Protein AF-A0A382SUE1-F1 (afdb_monomer_lite)

Foldseek 3Di:
DDPVCCVVPDDDDQDADDLDADDVVVVVVVVVVVQPPDDVVSLCQKDKDKAQDLVVLLVVLVVLLVVQLVLLLALVSLLVLLVQEDQDPVRCVVVVGHDDPVVPDDDDPPCNVGVVVCVVVSNRRSVCSVVSVVVPSNVVSNSSSVRSSSPNIDIDMDGRPPSD

Structure (mmCIF, N/CA/C/O backbone):
data_AF-A0A382SUE1-F1
#
_entry.id   AF-A0A382SUE1-F1
#
loop_
_atom_site.group_PDB
_atom_site.id
_atom_site.type_symbol
_atom_site.label_atom_id
_atom_site.label_alt_id
_atom_site.label_comp_id
_atom_site.label_asym_id
_atom_site.label_entity_id
_atom_site.label_seq_id
_atom_site.pdbx_PDB_ins_code
_atom_site.Cartn_x
_atom_site.Cartn_y
_atom_site.Cartn_z
_atom_site.occupancy
_atom_site.B_iso_or_equiv
_atom_site.auth_seq_id
_atom_site.auth_comp_id
_atom_site.auth_asym_id
_atom_site.auth_atom_id
_atom_site.pdbx_PDB_model_num
ATOM 1 N N . MET A 1 1 ? -23.465 8.672 -8.817 1.00 87.75 1 MET A N 1
ATOM 2 C CA . MET A 1 1 ? -22.711 7.610 -9.512 1.00 87.75 1 MET A CA 1
ATOM 3 C C . MET A 1 1 ? -23.381 6.289 -9.189 1.00 87.75 1 MET A C 1
ATOM 5 O O . MET A 1 1 ? -23.731 6.093 -8.033 1.00 87.75 1 MET A O 1
ATOM 9 N N . ASP A 1 2 ? -23.621 5.438 -10.179 1.00 97.06 2 ASP A N 1
ATOM 10 C CA . ASP A 1 2 ? -24.120 4.078 -9.959 1.00 97.06 2 ASP A CA 1
ATOM 11 C C . ASP A 1 2 ? -22.980 3.110 -9.587 1.00 97.06 2 ASP A C 1
ATOM 13 O O . ASP A 1 2 ? -21.797 3.444 -9.692 1.00 97.06 2 ASP A O 1
ATOM 17 N N . LEU A 1 3 ? -23.339 1.900 -9.148 1.00 95.44 3 LEU A N 1
ATOM 18 C CA . LEU A 1 3 ? -22.388 0.896 -8.667 1.00 95.44 3 LEU A CA 1
ATOM 19 C C . LEU A 1 3 ? -21.344 0.496 -9.722 1.00 95.44 3 LEU A C 1
ATOM 21 O O . LEU A 1 3 ? -20.162 0.398 -9.396 1.00 95.44 3 LEU A O 1
ATOM 25 N N . LEU A 1 4 ? -21.752 0.265 -10.972 1.00 98.06 4 LEU A N 1
ATOM 26 C CA . LEU A 1 4 ? -20.831 -0.201 -12.012 1.00 98.06 4 LEU A CA 1
ATOM 27 C C . LEU A 1 4 ? -19.844 0.900 -12.386 1.00 98.06 4 LEU A C 1
ATOM 29 O O . LEU A 1 4 ? -18.643 0.647 -12.496 1.00 98.06 4 LEU A O 1
ATOM 33 N N . THR A 1 5 ? -20.328 2.136 -12.482 1.00 98.00 5 THR A N 1
ATOM 34 C CA . THR A 1 5 ? -19.460 3.298 -12.676 1.00 98.00 5 THR A CA 1
ATOM 35 C C . THR A 1 5 ? -18.456 3.435 -11.528 1.00 98.00 5 THR A C 1
ATOM 37 O O . THR A 1 5 ? -17.267 3.615 -11.788 1.00 98.00 5 THR A O 1
ATOM 40 N N . ALA A 1 6 ? -18.882 3.258 -10.270 1.00 96.25 6 ALA A N 1
ATOM 41 C CA . ALA A 1 6 ? -17.988 3.302 -9.109 1.00 96.25 6 ALA A CA 1
ATOM 42 C C . ALA A 1 6 ? -16.875 2.247 -9.183 1.00 96.25 6 ALA A C 1
ATOM 44 O O . ALA A 1 6 ? -15.707 2.556 -8.940 1.00 96.25 6 ALA A O 1
ATOM 45 N N . ILE A 1 7 ? -17.224 1.015 -9.563 1.00 96.75 7 ILE A N 1
ATOM 46 C CA . ILE A 1 7 ? -16.271 -0.091 -9.715 1.00 96.75 7 ILE A CA 1
ATOM 47 C C . ILE A 1 7 ? -15.249 0.222 -10.816 1.00 96.75 7 ILE A C 1
ATOM 49 O O . ILE A 1 7 ? -14.046 0.081 -10.589 1.00 96.75 7 ILE A O 1
ATOM 53 N N . HIS A 1 8 ? -15.701 0.682 -11.986 1.00 95.50 8 HIS A N 1
ATOM 54 C CA . HIS A 1 8 ? -14.821 0.957 -13.127 1.00 95.50 8 HIS A CA 1
ATOM 55 C C . HIS A 1 8 ? -13.943 2.201 -12.945 1.00 95.50 8 HIS A C 1
ATOM 57 O O . HIS A 1 8 ? -12.815 2.246 -13.449 1.00 95.50 8 HIS A O 1
ATOM 63 N N . GLN A 1 9 ? -14.431 3.211 -12.225 1.00 96.31 9 GLN A N 1
ATOM 64 C CA . GLN A 1 9 ? -13.695 4.454 -11.987 1.00 96.31 9 GLN A CA 1
ATOM 65 C C . GLN A 1 9 ? -12.771 4.392 -10.770 1.00 96.31 9 GLN A C 1
ATOM 67 O O . GLN A 1 9 ? -11.881 5.233 -10.651 1.00 96.31 9 GLN A O 1
ATOM 72 N N . ARG A 1 10 ? -12.916 3.397 -9.883 1.00 95.19 10 ARG A N 1
ATOM 73 C CA . ARG A 1 10 ? -12.035 3.234 -8.721 1.00 95.19 10 ARG A CA 1
ATOM 74 C C . ARG A 1 10 ? -10.564 3.178 -9.155 1.00 95.19 10 ARG A C 1
ATOM 76 O O . ARG A 1 10 ? -10.186 2.445 -10.073 1.00 95.19 10 ARG A O 1
ATOM 83 N N . ARG A 1 11 ? -9.713 3.920 -8.447 1.00 91.62 11 ARG A N 1
ATOM 84 C CA . ARG A 1 11 ? -8.249 3.885 -8.563 1.00 91.62 11 ARG A CA 1
ATOM 85 C C . ARG A 1 11 ? -7.630 3.6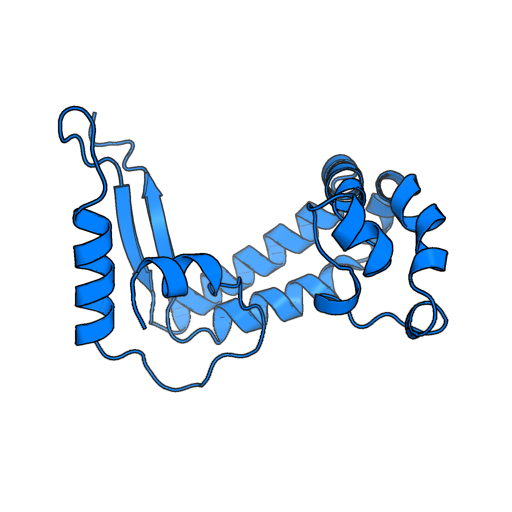99 -7.183 1.00 91.62 11 ARG A C 1
ATOM 87 O O . ARG A 1 11 ? -8.256 4.005 -6.170 1.00 91.62 11 ARG A O 1
ATOM 94 N N . SER A 1 12 ? -6.411 3.174 -7.138 1.00 90.25 12 SER A N 1
ATOM 95 C CA . SER A 1 12 ? -5.620 3.160 -5.905 1.00 90.25 12 SER A CA 1
ATOM 96 C C . SER A 1 12 ? -4.905 4.502 -5.786 1.00 90.25 12 SER A C 1
ATOM 98 O O . SER A 1 12 ? -3.899 4.724 -6.456 1.00 90.25 12 SER A O 1
ATOM 100 N N . HIS A 1 13 ? -5.458 5.406 -4.981 1.00 87.56 13 HIS A N 1
ATOM 101 C CA . HIS A 1 13 ? -4.874 6.722 -4.753 1.00 87.56 13 HIS A CA 1
ATOM 102 C C . HIS A 1 13 ? -3.697 6.617 -3.774 1.00 87.56 13 HIS A C 1
ATOM 104 O O . HIS A 1 13 ? -3.842 6.043 -2.696 1.00 87.56 13 HIS A O 1
ATOM 110 N N . ARG A 1 14 ? -2.536 7.142 -4.173 1.00 82.06 14 ARG A N 1
ATOM 111 C CA . ARG A 1 14 ? -1.286 7.155 -3.389 1.00 82.06 14 ARG A CA 1
ATOM 112 C C . ARG A 1 14 ? -0.706 8.569 -3.281 1.00 82.06 14 ARG A C 1
ATOM 114 O O . ARG A 1 14 ? 0.506 8.727 -3.221 1.00 82.06 14 ARG A O 1
ATOM 121 N N . GLY A 1 15 ? -1.567 9.580 -3.369 1.00 82.62 15 GLY A N 1
ATOM 122 C CA . GLY A 1 15 ? -1.211 10.975 -3.135 1.00 82.62 15 GLY A CA 1
ATOM 123 C C . GLY A 1 15 ? -1.509 11.391 -1.698 1.00 82.62 15 GLY A C 1
ATOM 124 O O . GLY A 1 15 ? -1.886 10.568 -0.859 1.00 82.62 15 GLY A O 1
ATOM 125 N N . ASP A 1 16 ? -1.347 12.682 -1.434 1.00 85.44 16 ASP A N 1
ATOM 126 C CA . ASP A 1 16 ? -1.681 13.264 -0.142 1.00 85.44 16 ASP A CA 1
ATOM 127 C C . ASP A 1 16 ? -3.196 13.284 0.086 1.00 85.44 16 ASP A C 1
ATOM 129 O O . ASP A 1 16 ? -3.987 13.603 -0.803 1.00 85.44 16 ASP A O 1
ATOM 133 N N . PHE A 1 17 ? -3.595 12.967 1.315 1.00 89.88 17 PHE A N 1
ATOM 134 C CA . PHE A 1 17 ? -4.975 13.101 1.761 1.00 89.88 17 PHE A CA 1
ATOM 135 C C . PHE A 1 17 ? -5.208 14.483 2.367 1.00 89.88 17 PHE A C 1
ATOM 137 O O . PHE A 1 17 ? -4.318 15.070 2.985 1.00 89.88 17 PHE A O 1
ATOM 144 N N . GLU A 1 18 ? -6.438 14.979 2.257 1.00 89.62 18 GLU A N 1
ATOM 145 C CA . GLU A 1 18 ? -6.861 16.135 3.042 1.00 89.62 18 GLU A CA 1
ATOM 146 C C . GLU A 1 18 ? -6.766 15.823 4.543 1.00 89.62 18 GLU A C 1
ATOM 148 O O . GLU A 1 18 ? -7.087 14.722 4.990 1.00 89.62 18 GLU A O 1
ATOM 153 N N . SER A 1 19 ? -6.410 16.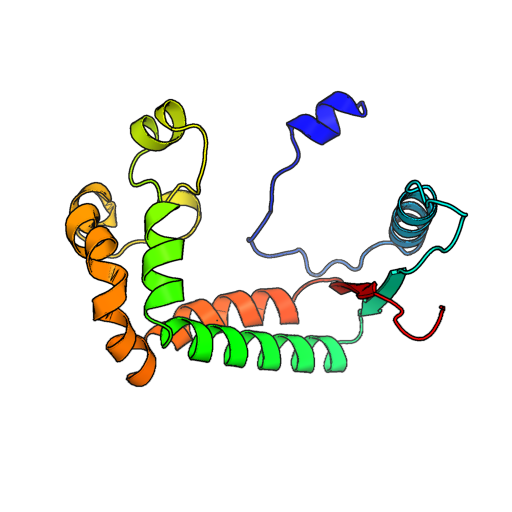826 5.349 1.00 84.38 19 SER A N 1
ATOM 154 C CA . SER A 1 19 ? -6.392 16.721 6.817 1.00 84.38 19 SER A CA 1
ATOM 155 C C . SER A 1 19 ? -7.791 16.653 7.446 1.00 84.38 19 SER A C 1
ATOM 157 O O . SER A 1 19 ? -7.930 16.607 8.670 1.00 84.38 19 SER A O 1
ATOM 159 N N . LYS A 1 20 ? -8.840 16.663 6.619 1.00 89.81 20 LYS A N 1
ATOM 160 C CA . LYS A 1 20 ? -10.231 16.609 7.049 1.00 89.81 20 LYS A CA 1
ATOM 161 C C . LYS A 1 20 ? -10.546 15.228 7.648 1.00 89.81 20 LYS A C 1
ATOM 163 O O . LYS A 1 20 ? -10.294 14.214 6.995 1.00 89.81 20 LYS A O 1
ATOM 168 N N . PRO A 1 21 ? -11.144 15.162 8.852 1.00 88.31 21 PRO A N 1
ATOM 169 C CA . PRO A 1 21 ? -11.566 13.890 9.422 1.00 88.31 21 PRO A CA 1
ATOM 170 C C . PRO A 1 21 ? -12.675 13.255 8.573 1.00 88.31 21 PRO A C 1
ATOM 172 O O . PRO A 1 21 ? -13.508 13.951 7.983 1.00 88.31 21 PRO A O 1
ATOM 175 N N . ILE A 1 22 ? -1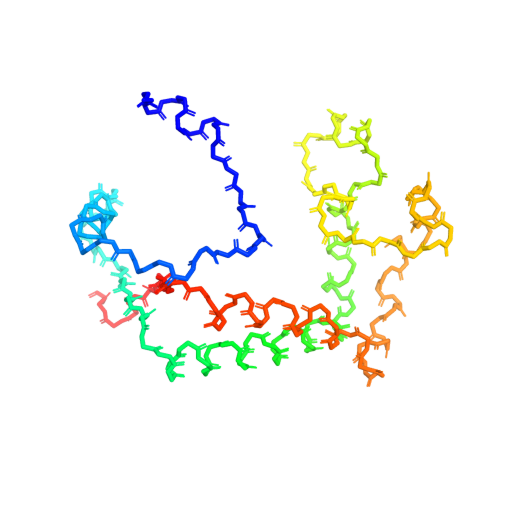2.708 11.922 8.537 1.00 92.50 22 ILE A N 1
ATOM 176 C CA . ILE A 1 22 ? -13.809 11.193 7.902 1.00 92.50 22 ILE A CA 1
ATOM 177 C C . ILE A 1 22 ? -15.047 11.281 8.804 1.00 92.50 22 ILE A C 1
ATOM 179 O O . ILE A 1 22 ? -14.953 11.102 10.015 1.00 92.50 22 ILE A O 1
ATOM 183 N N . CYS A 1 23 ? -16.204 11.565 8.203 1.00 95.25 23 CYS A N 1
ATOM 184 C CA . CYS A 1 23 ? -17.498 11.575 8.890 1.00 95.25 23 CYS A CA 1
ATOM 185 C C . CYS A 1 23 ? -17.790 10.195 9.498 1.00 95.25 23 CYS A C 1
ATOM 187 O O . CYS A 1 23 ? -17.627 9.187 8.802 1.00 95.25 23 CYS A O 1
ATOM 189 N N . GLN A 1 24 ? -18.254 10.139 10.749 1.00 94.69 24 GLN A N 1
ATOM 190 C CA . GLN A 1 24 ? -18.519 8.863 11.423 1.00 94.69 24 GLN A CA 1
ATOM 191 C C . GLN A 1 24 ? -19.575 8.044 10.672 1.00 94.69 24 GLN A C 1
ATOM 193 O O . GLN A 1 24 ? -19.387 6.855 10.445 1.00 94.69 24 GLN A O 1
ATOM 198 N N . GLU A 1 25 ? -20.618 8.696 10.165 1.00 97.31 25 GLU A N 1
ATOM 199 C CA . GLU A 1 25 ? -21.689 8.063 9.398 1.00 97.31 25 GLU A CA 1
ATOM 200 C C . GLU A 1 25 ? -21.165 7.408 8.112 1.00 97.31 25 GLU A C 1
ATOM 202 O O . GLU A 1 25 ? -21.647 6.350 7.712 1.00 97.31 25 GLU A O 1
ATOM 207 N N . HIS A 1 26 ? -20.149 7.998 7.468 1.00 95.75 26 HIS A N 1
ATOM 208 C CA . HIS A 1 26 ? -19.513 7.390 6.297 1.00 95.75 26 HIS A CA 1
ATOM 209 C C . HIS A 1 26 ? -18.695 6.154 6.684 1.00 95.75 26 HIS A C 1
ATOM 211 O O . HIS A 1 26 ? -18.717 5.161 5.959 1.00 95.75 26 HIS A O 1
ATOM 217 N N . LEU A 1 27 ? -17.983 6.189 7.817 1.00 95.31 27 LEU A N 1
ATOM 218 C CA . LEU A 1 27 ? -17.259 5.019 8.323 1.00 95.31 27 LEU A CA 1
ATOM 219 C C . LEU A 1 27 ? -18.222 3.884 8.671 1.00 95.31 27 LEU A C 1
ATOM 221 O O . LEU A 1 27 ? -17.986 2.748 8.264 1.00 95.31 27 LEU A O 1
ATOM 225 N N . ASP A 1 28 ? -19.32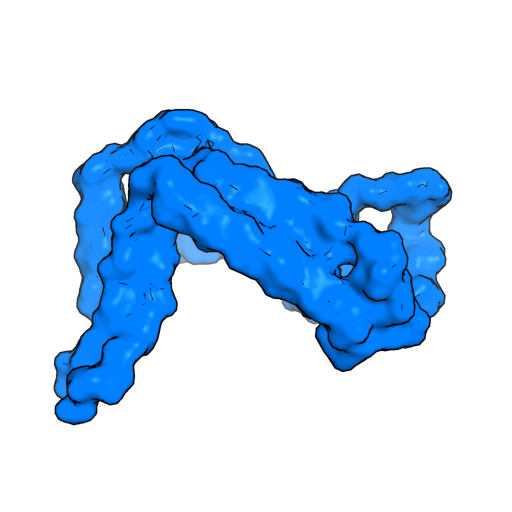8 4.190 9.345 1.00 95.94 28 ASP A N 1
ATOM 226 C CA . ASP A 1 28 ? -20.342 3.203 9.719 1.00 95.94 28 ASP A CA 1
ATOM 227 C C . ASP A 1 28 ? -20.973 2.556 8.478 1.00 95.94 28 ASP A C 1
ATOM 229 O O . ASP A 1 28 ? -21.120 1.335 8.419 1.00 95.94 28 ASP A O 1
ATOM 233 N N . GLN A 1 29 ? -21.264 3.349 7.440 1.00 96.56 29 GLN A N 1
ATOM 234 C CA . GLN A 1 29 ? -21.744 2.840 6.151 1.00 96.56 29 GLN A CA 1
ATOM 235 C C . GLN A 1 29 ? -20.732 1.909 5.470 1.00 96.56 29 GLN A C 1
ATOM 237 O O . GLN A 1 29 ? -21.121 0.869 4.936 1.00 96.56 29 GLN A O 1
ATOM 242 N N . LEU A 1 30 ? -19.438 2.251 5.492 1.00 95.12 30 LEU A N 1
ATOM 243 C CA . LEU A 1 30 ? -18.378 1.411 4.924 1.00 95.12 30 LEU A CA 1
ATOM 244 C C . LEU A 1 30 ? -18.229 0.089 5.685 1.00 95.12 30 LEU A C 1
ATOM 246 O O . LEU A 1 30 ? -18.109 -0.970 5.066 1.00 95.12 30 LEU A O 1
ATOM 250 N N . ILE A 1 31 ? -18.253 0.144 7.018 1.00 95.00 31 ILE A N 1
ATOM 251 C CA . ILE A 1 31 ? -18.171 -1.041 7.878 1.00 95.00 31 ILE A CA 1
ATOM 252 C C . ILE A 1 31 ? -19.385 -1.935 7.645 1.00 95.00 31 ILE A C 1
ATOM 254 O O . ILE A 1 31 ? -19.231 -3.150 7.517 1.00 95.00 31 ILE A O 1
ATOM 258 N N . GLU A 1 32 ? -20.580 -1.355 7.538 1.00 95.94 32 GLU A N 1
ATOM 259 C CA . GLU A 1 32 ? -21.778 -2.143 7.284 1.00 95.94 32 GLU A CA 1
ATOM 260 C C . GLU A 1 32 ? -21.746 -2.797 5.904 1.00 95.94 32 GLU A C 1
ATOM 262 O O . GLU A 1 32 ? -21.991 -3.996 5.791 1.00 95.94 32 GLU A O 1
ATOM 267 N N . ALA A 1 33 ? -21.337 -2.071 4.861 1.00 95.00 33 ALA A N 1
ATOM 268 C CA . ALA A 1 33 ? -21.141 -2.663 3.540 1.00 95.00 33 ALA A CA 1
ATOM 269 C C . ALA A 1 33 ? -20.144 -3.839 3.576 1.00 95.00 33 ALA A C 1
ATOM 271 O O . ALA A 1 33 ? -20.385 -4.870 2.946 1.00 95.00 33 ALA A O 1
ATOM 272 N N . ALA A 1 34 ? -19.060 -3.726 4.353 1.00 93.69 34 ALA A N 1
ATOM 273 C CA . ALA A 1 34 ? -18.096 -4.810 4.533 1.00 93.69 34 ALA A CA 1
ATOM 274 C C . ALA A 1 34 ? -18.690 -6.027 5.269 1.00 93.69 34 ALA A C 1
ATOM 276 O O . ALA A 1 34 ? -18.352 -7.163 4.934 1.00 93.69 34 ALA A O 1
ATOM 277 N N . ARG A 1 35 ? -19.602 -5.827 6.234 1.00 92.19 35 ARG A N 1
ATOM 278 C CA . ARG A 1 35 ? -20.297 -6.923 6.940 1.00 92.19 35 ARG A CA 1
ATOM 279 C C . ARG A 1 35 ? -21.203 -7.751 6.031 1.00 92.19 35 ARG A C 1
ATOM 281 O O . ARG A 1 35 ? -21.389 -8.934 6.302 1.00 92.19 35 ARG A O 1
ATOM 288 N N . TRP A 1 36 ? -21.726 -7.161 4.958 1.00 94.25 36 TRP A N 1
ATOM 289 C CA . TRP A 1 36 ? -22.542 -7.860 3.959 1.00 94.25 36 TRP A CA 1
ATOM 290 C C . TRP A 1 36 ? -21.732 -8.727 2.982 1.00 94.25 36 TRP A C 1
ATOM 292 O O . TRP A 1 36 ? -22.322 -9.402 2.136 1.00 94.25 36 TRP A O 1
ATOM 302 N N . ALA A 1 37 ? -20.397 -8.752 3.085 1.00 93.75 37 ALA A N 1
ATOM 303 C CA . ALA A 1 37 ? -19.574 -9.655 2.290 1.00 93.75 37 ALA A CA 1
ATOM 304 C C . ALA A 1 37 ? -19.946 -11.132 2.560 1.00 93.75 37 ALA A C 1
ATOM 306 O O . ALA A 1 37 ? -20.159 -11.522 3.713 1.00 93.75 37 ALA A O 1
ATOM 307 N N . PRO A 1 38 ? -20.017 -11.985 1.520 1.00 94.38 38 PRO A N 1
ATOM 308 C CA . PRO A 1 38 ? -20.425 -13.376 1.678 1.00 94.38 38 PRO A CA 1
ATOM 309 C C . PRO A 1 38 ? -19.467 -14.142 2.598 1.00 94.38 38 PRO A C 1
ATOM 311 O O . PRO A 1 38 ? -18.247 -14.061 2.463 1.00 94.38 38 PRO A O 1
ATOM 314 N N . SER A 1 39 ? -20.034 -14.935 3.509 1.00 92.31 39 SER A N 1
ATOM 315 C CA . SER A 1 39 ? -19.281 -15.744 4.468 1.00 92.31 39 SER A CA 1
ATOM 316 C C . SER A 1 39 ? -19.764 -17.198 4.445 1.00 92.31 39 SER A C 1
ATOM 318 O O . SER A 1 39 ? -20.863 -17.483 4.934 1.00 92.31 39 SER A O 1
ATOM 320 N N . PRO A 1 40 ? -18.983 -18.140 3.883 1.00 91.06 40 PRO A N 1
ATOM 321 C CA . PRO A 1 40 ? -19.320 -19.559 3.927 1.00 91.06 40 PRO A CA 1
ATOM 322 C C . PRO A 1 40 ? -19.525 -20.032 5.369 1.00 91.06 40 PRO A C 1
ATOM 324 O O . PRO A 1 40 ? -18.726 -19.714 6.249 1.00 91.06 40 PRO A O 1
ATOM 327 N N . PHE A 1 41 ?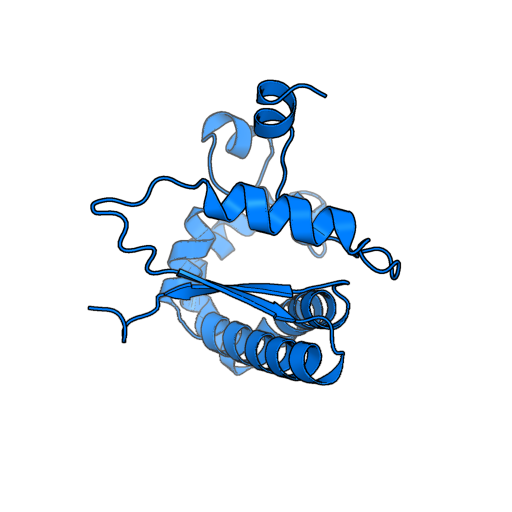 -20.618 -20.761 5.612 1.00 92.31 41 PHE A N 1
ATOM 328 C CA . PHE A 1 41 ? -21.025 -21.228 6.949 1.00 92.31 41 PHE A CA 1
ATOM 329 C C . PHE A 1 41 ? -21.167 -20.110 8.002 1.00 92.31 41 PHE A C 1
ATOM 331 O O . PHE A 1 41 ? -21.216 -20.386 9.196 1.00 92.31 41 PHE A O 1
ATOM 338 N N . ASN A 1 42 ? -21.255 -18.850 7.560 1.00 91.44 42 ASN A N 1
ATOM 339 C CA . ASN A 1 42 ? -21.363 -17.656 8.392 1.00 91.44 42 ASN A CA 1
ATOM 340 C C . ASN A 1 42 ? -20.240 -17.484 9.438 1.00 91.44 42 ASN A C 1
ATOM 342 O O . ASN A 1 42 ? -20.454 -16.867 10.482 1.00 91.44 42 ASN A O 1
ATOM 346 N N . VAL A 1 43 ? -19.041 -18.016 9.168 1.00 90.19 43 VAL A N 1
ATOM 347 C CA . VAL A 1 43 ? -17.920 -18.011 10.129 1.00 90.19 43 VAL A CA 1
ATOM 348 C C . VAL A 1 43 ? -17.357 -16.615 10.407 1.00 90.19 43 VAL A C 1
ATOM 350 O O . VAL A 1 43 ? -16.768 -16.401 11.462 1.00 90.19 43 VAL A O 1
ATOM 353 N N . GLN A 1 44 ? -17.566 -15.663 9.487 1.00 90.75 44 GLN A N 1
ATOM 354 C CA . GLN A 1 44 ? -17.170 -14.251 9.601 1.00 90.75 44 GLN A CA 1
ATOM 355 C C . GLN A 1 44 ? -15.760 -14.080 10.209 1.00 90.75 44 GLN A C 1
ATOM 357 O O . GLN A 1 44 ? -15.603 -13.465 11.267 1.00 90.75 44 GLN A O 1
ATOM 362 N N . PRO A 1 45 ? -14.719 -14.651 9.572 1.00 90.12 45 PRO A N 1
ATOM 363 C CA . PRO A 1 45 ? -13.405 -14.831 10.181 1.00 90.12 45 PRO A CA 1
ATOM 364 C C . PRO A 1 45 ? -12.543 -13.564 10.109 1.00 90.12 45 PRO A C 1
ATOM 366 O O . PRO A 1 45 ? -11.325 -13.653 10.211 1.00 90.12 45 PRO A O 1
ATOM 369 N N . TRP A 1 46 ? -13.135 -12.392 9.885 1.00 91.44 46 TRP A N 1
ATOM 370 C CA . TRP A 1 46 ? -12.424 -11.125 9.747 1.00 91.44 46 TRP A CA 1
ATOM 371 C C . TRP A 1 46 ? -12.739 -10.181 10.908 1.00 91.44 46 TRP A C 1
ATOM 373 O O . TRP A 1 46 ? -13.863 -10.123 11.407 1.00 91.44 46 TRP A O 1
ATOM 383 N N . LYS A 1 47 ? -11.744 -9.391 11.310 1.00 92.50 47 LYS A N 1
ATOM 384 C CA . LYS A 1 47 ? -11.902 -8.220 12.176 1.00 92.50 47 LYS A CA 1
ATOM 385 C C . LYS A 1 47 ? -11.492 -6.976 11.399 1.00 92.50 47 LYS A C 1
ATOM 387 O O . LYS A 1 47 ? -10.482 -6.980 10.696 1.00 92.50 47 LYS A O 1
ATOM 392 N N . LEU A 1 48 ? -12.285 -5.923 11.555 1.00 93.44 48 LEU A N 1
ATOM 393 C CA . LEU A 1 48 ? -12.009 -4.586 11.043 1.00 93.44 48 LEU A CA 1
ATOM 394 C C . LEU A 1 48 ? -11.532 -3.735 12.221 1.00 93.44 48 LEU A C 1
ATOM 396 O O . LEU A 1 48 ? -12.273 -3.560 13.186 1.00 93.44 48 LEU A O 1
ATOM 400 N N . LEU A 1 49 ? -10.297 -3.243 12.162 1.00 94.50 49 LEU A N 1
ATOM 401 C CA . LEU A 1 49 ? -9.738 -2.342 13.170 1.00 94.50 49 LEU A CA 1
ATOM 402 C C . LEU A 1 49 ? -9.637 -0.943 12.569 1.00 94.50 49 LEU A C 1
ATOM 404 O O . LEU A 1 49 ? -8.928 -0.742 11.583 1.00 94.50 49 LEU A O 1
ATOM 408 N N . ILE A 1 50 ? -10.350 0.009 13.166 1.00 95.50 50 ILE A N 1
ATOM 409 C CA . ILE A 1 50 ? -10.324 1.415 12.765 1.00 95.50 50 ILE A CA 1
ATOM 410 C C . ILE A 1 50 ? -9.283 2.132 13.619 1.00 95.50 50 ILE A C 1
ATOM 412 O O . ILE A 1 50 ? -9.413 2.185 14.840 1.00 95.50 50 ILE A O 1
ATOM 416 N N . VAL A 1 51 ? -8.252 2.674 12.977 1.00 95.94 51 VAL A N 1
ATOM 417 C CA . VAL A 1 51 ? -7.144 3.369 13.635 1.00 95.94 51 VAL A CA 1
ATOM 418 C C . VAL A 1 51 ? -7.135 4.819 13.165 1.00 95.94 51 VAL A C 1
ATOM 420 O O . VAL A 1 51 ? -6.766 5.119 12.028 1.00 95.94 51 VAL A O 1
ATOM 423 N N . ALA A 1 52 ? -7.572 5.718 14.043 1.00 93.56 52 ALA A N 1
ATOM 424 C CA . ALA A 1 52 ? -7.640 7.154 13.775 1.00 93.56 52 ALA A CA 1
ATOM 425 C C . ALA A 1 52 ? -6.690 7.967 14.666 1.00 93.56 52 ALA A C 1
ATOM 427 O O . ALA A 1 52 ? -6.336 9.095 14.316 1.00 93.56 52 ALA A O 1
ATOM 428 N N . ASP A 1 53 ? -6.251 7.413 15.800 1.00 94.75 53 ASP A N 1
ATOM 429 C CA . ASP A 1 53 ? -5.383 8.126 16.726 1.00 94.75 53 ASP A CA 1
ATOM 430 C C . ASP A 1 53 ? -3.965 8.311 16.142 1.00 94.75 53 ASP A C 1
ATOM 432 O O . ASP A 1 53 ? -3.429 7.419 15.472 1.00 94.75 53 ASP A O 1
ATOM 436 N N . PRO A 1 54 ? -3.331 9.477 16.363 1.00 95.44 54 PRO A N 1
ATOM 437 C CA . PRO A 1 54 ? -2.012 9.762 15.803 1.00 95.44 54 PRO A CA 1
ATOM 438 C C . PRO A 1 54 ? -0.902 8.816 16.276 1.00 95.44 54 PRO A C 1
ATOM 440 O O . PRO A 1 54 ? 0.015 8.536 15.504 1.00 95.44 54 PRO A O 1
ATOM 443 N N . GLU A 1 55 ? -0.970 8.328 17.517 1.00 97.69 55 GLU A N 1
ATOM 444 C CA . GLU A 1 55 ? 0.072 7.486 18.111 1.00 97.69 55 GLU A CA 1
ATOM 445 C C . GLU A 1 55 ? 0.140 6.126 17.411 1.00 97.69 55 GLU A C 1
ATOM 447 O O . GLU A 1 55 ? 1.184 5.759 16.866 1.00 97.69 55 GLU A O 1
ATOM 452 N N . SER A 1 56 ? -0.991 5.427 17.309 1.00 97.75 56 SER A N 1
ATOM 453 C CA . SER A 1 56 ? -1.080 4.133 16.631 1.00 97.75 56 SER A CA 1
ATOM 454 C C . SER A 1 56 ? -0.740 4.248 15.146 1.00 97.75 56 SER A C 1
ATOM 456 O O . SER A 1 56 ? -0.002 3.415 14.613 1.00 97.75 56 SER A O 1
ATOM 458 N N . LYS A 1 57 ? -1.200 5.311 14.468 1.00 96.88 57 LYS A N 1
ATOM 459 C CA . LYS A 1 57 ? -0.797 5.577 13.077 1.00 96.88 57 LYS A CA 1
ATOM 460 C C . LYS A 1 57 ? 0.709 5.791 12.946 1.00 96.88 57 LYS A C 1
ATOM 462 O O . LYS A 1 57 ? 1.295 5.309 11.979 1.00 96.88 57 LYS A O 1
ATOM 467 N N . SER A 1 58 ? 1.348 6.476 13.898 1.00 98.00 58 SER A N 1
ATOM 468 C CA . SER A 1 58 ? 2.801 6.666 13.877 1.00 98.00 58 SER A CA 1
ATOM 469 C C . SER A 1 58 ? 3.544 5.343 14.043 1.00 98.00 58 SER A C 1
ATOM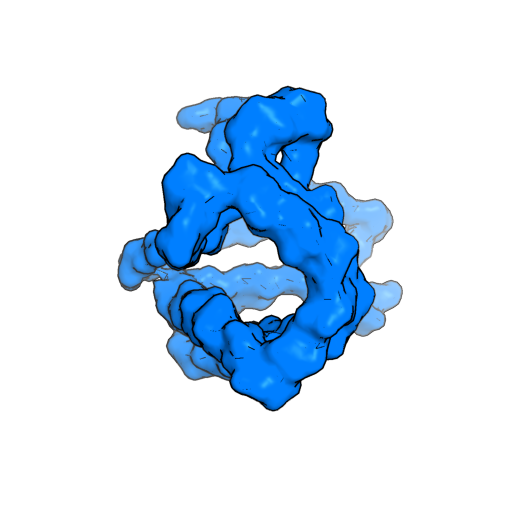 471 O O . SER A 1 58 ? 4.483 5.087 13.295 1.00 98.00 58 SER A O 1
ATOM 473 N N . VAL A 1 59 ? 3.089 4.465 14.942 1.00 98.25 59 VAL A N 1
ATOM 474 C CA . VAL A 1 59 ? 3.675 3.124 15.104 1.00 98.25 59 VAL A CA 1
ATOM 475 C C . VAL A 1 59 ? 3.576 2.322 13.803 1.00 98.25 59 VAL A C 1
ATOM 477 O O . VAL A 1 59 ? 4.568 1.754 13.345 1.00 98.25 59 VAL A O 1
ATOM 480 N N . ILE A 1 60 ? 2.405 2.309 13.155 1.00 98.00 60 ILE A N 1
ATOM 481 C CA . ILE A 1 60 ? 2.215 1.610 11.873 1.00 98.00 60 ILE A CA 1
ATOM 482 C C . ILE A 1 60 ? 3.081 2.239 10.774 1.00 98.00 60 ILE A C 1
ATOM 484 O O . ILE A 1 60 ? 3.664 1.520 9.959 1.00 98.00 60 ILE A O 1
ATOM 488 N N . ALA A 1 61 ? 3.214 3.566 10.752 1.00 97.50 61 ALA A N 1
ATOM 489 C CA . ALA A 1 61 ? 4.067 4.275 9.805 1.00 97.50 61 ALA A CA 1
ATOM 490 C C . ALA A 1 61 ? 5.552 3.909 9.966 1.00 97.50 61 ALA A C 1
ATOM 492 O O . ALA A 1 61 ? 6.248 3.728 8.963 1.00 97.50 61 ALA A O 1
ATOM 493 N N . ASP A 1 62 ? 6.041 3.768 11.197 1.00 97.88 62 ASP A N 1
ATOM 494 C CA . ASP A 1 62 ? 7.432 3.402 11.487 1.00 97.88 62 ASP A CA 1
ATOM 495 C C . ASP A 1 62 ? 7.712 1.925 11.154 1.00 97.88 62 ASP A C 1
ATOM 497 O O . ASP A 1 62 ? 8.760 1.585 10.586 1.00 97.88 62 ASP A O 1
ATOM 501 N N . LEU A 1 63 ? 6.740 1.043 11.420 1.00 97.69 63 LEU A N 1
ATOM 502 C CA . LEU A 1 63 ? 6.774 -0.353 10.973 1.00 97.69 63 LEU A CA 1
ATOM 503 C C . LEU A 1 63 ? 6.782 -0.450 9.445 1.00 97.69 63 LEU A C 1
ATOM 505 O O . LEU A 1 63 ? 7.578 -1.200 8.884 1.00 97.69 63 LEU A O 1
ATOM 509 N N . THR A 1 64 ? 5.954 0.349 8.768 1.00 96.12 64 THR A N 1
ATOM 510 C CA . THR A 1 64 ? 5.905 0.424 7.300 1.00 96.12 64 THR A CA 1
ATOM 511 C C . THR A 1 64 ? 7.253 0.866 6.738 1.00 96.12 64 THR A C 1
ATOM 513 O O . THR A 1 64 ? 7.772 0.247 5.810 1.00 96.12 64 THR A O 1
ATOM 516 N N . GLN A 1 65 ? 7.869 1.889 7.339 1.00 95.50 65 GLN A N 1
ATOM 517 C CA . GLN A 1 65 ? 9.190 2.357 6.930 1.00 95.50 65 GLN A CA 1
ATOM 518 C C . GLN A 1 65 ? 10.246 1.253 7.057 1.00 95.50 65 GLN A C 1
ATOM 520 O O . GLN A 1 65 ? 11.011 1.011 6.123 1.00 95.50 65 GLN A O 1
ATOM 525 N N . SER A 1 66 ? 10.275 0.574 8.205 1.00 95.25 66 SER A N 1
ATOM 526 C CA . SER A 1 66 ? 11.201 -0.532 8.464 1.00 95.25 66 SER A CA 1
ATOM 527 C C . SER A 1 66 ? 10.994 -1.681 7.476 1.00 95.25 66 SER A C 1
ATOM 529 O O . SER A 1 66 ? 11.960 -2.158 6.883 1.00 95.25 66 SER A O 1
ATOM 531 N N . ALA A 1 67 ? 9.740 -2.075 7.236 1.00 94.75 67 ALA A N 1
ATOM 532 C CA . ALA A 1 67 ? 9.391 -3.153 6.318 1.00 94.75 67 ALA A CA 1
ATOM 533 C C . ALA A 1 67 ? 9.861 -2.863 4.887 1.00 94.75 67 ALA A C 1
ATOM 535 O O . ALA A 1 67 ? 10.481 -3.722 4.269 1.00 94.75 67 ALA A O 1
ATOM 536 N N . ILE A 1 68 ? 9.643 -1.643 4.383 1.00 92.38 68 ILE A N 1
ATOM 537 C CA . ILE A 1 68 ? 10.090 -1.250 3.039 1.00 92.38 68 ILE A CA 1
ATOM 538 C C . ILE A 1 68 ? 11.621 -1.275 2.951 1.00 92.38 68 ILE A C 1
ATOM 540 O O . ILE A 1 68 ? 12.177 -1.791 1.985 1.00 92.38 68 ILE A O 1
ATOM 544 N N . ILE A 1 69 ? 12.328 -0.767 3.965 1.00 91.81 69 ILE A N 1
ATOM 545 C CA . ILE A 1 69 ? 13.799 -0.797 3.978 1.00 91.81 69 ILE A CA 1
ATOM 546 C C . ILE A 1 69 ? 14.326 -2.236 3.911 1.00 91.81 69 ILE A C 1
ATOM 548 O O . ILE A 1 69 ? 15.272 -2.491 3.166 1.00 91.81 69 ILE A O 1
ATOM 552 N N . GLU A 1 70 ? 13.739 -3.169 4.666 1.00 93.31 70 GLU A N 1
ATOM 553 C CA . GLU A 1 70 ? 14.112 -4.587 4.593 1.00 93.31 70 GLU A CA 1
ATOM 554 C C . GLU A 1 70 ? 13.754 -5.201 3.236 1.00 93.31 70 GLU A C 1
ATOM 556 O O . GLU A 1 70 ? 14.559 -5.920 2.649 1.00 93.31 70 GLU A O 1
ATOM 561 N N . GLN A 1 71 ? 12.587 -4.866 2.692 1.00 92.38 71 GLN A N 1
ATOM 562 C CA . GLN A 1 71 ? 12.108 -5.379 1.414 1.00 92.38 71 GLN A CA 1
ATOM 563 C C . GLN A 1 71 ? 13.045 -5.014 0.248 1.00 92.38 71 GLN A C 1
ATOM 565 O O . GLN A 1 71 ? 13.324 -5.853 -0.606 1.00 92.38 71 GLN A O 1
ATOM 570 N N . PHE A 1 72 ? 13.628 -3.811 0.252 1.00 90.31 72 PHE A N 1
ATOM 571 C CA . PHE A 1 72 ? 14.622 -3.383 -0.745 1.00 90.31 72 PHE A CA 1
ATOM 572 C C . PHE A 1 72 ? 15.968 -4.128 -0.662 1.00 90.31 72 PHE A C 1
ATOM 574 O O . PHE A 1 72 ? 16.799 -3.984 -1.561 1.00 90.31 72 PHE A O 1
ATOM 581 N N . LYS A 1 73 ? 16.203 -4.921 0.390 1.00 91.75 73 LYS A N 1
ATOM 582 C CA . LYS A 1 73 ? 17.366 -5.815 0.498 1.00 91.75 73 LYS A CA 1
ATOM 583 C C . LYS A 1 73 ? 17.094 -7.204 -0.086 1.00 91.75 73 LYS A C 1
ATOM 585 O O . LYS A 1 73 ? 18.043 -7.957 -0.296 1.00 91.75 73 LYS A O 1
ATOM 590 N N . ASP A 1 74 ? 15.836 -7.565 -0.357 1.00 93.75 74 ASP A N 1
ATOM 591 C CA . ASP A 1 74 ? 15.490 -8.867 -0.935 1.00 93.75 74 ASP A CA 1
ATOM 592 C C . ASP A 1 74 ? 15.600 -8.817 -2.469 1.00 93.75 74 ASP A C 1
ATOM 594 O O . ASP A 1 74 ? 14.827 -8.158 -3.166 1.00 93.75 74 ASP A O 1
ATOM 598 N N . ALA A 1 75 ? 16.571 -9.553 -3.013 1.00 94.06 75 ALA A N 1
ATOM 599 C CA . ALA A 1 75 ? 16.783 -9.666 -4.454 1.00 94.06 75 ALA A CA 1
ATOM 600 C C . ALA A 1 75 ? 15.573 -10.256 -5.195 1.00 94.06 75 ALA A C 1
ATOM 602 O O . ALA A 1 75 ? 15.317 -9.864 -6.331 1.00 94.06 75 ALA A O 1
ATOM 603 N N . ARG A 1 76 ? 14.827 -11.176 -4.567 1.00 94.81 76 ARG A N 1
ATOM 604 C CA . ARG A 1 76 ? 13.624 -11.775 -5.167 1.00 94.81 76 ARG A CA 1
ATOM 605 C C . ARG A 1 76 ? 12.517 -10.746 -5.269 1.00 94.81 76 ARG A C 1
ATOM 607 O O . ARG A 1 76 ? 11.898 -10.639 -6.316 1.00 94.81 76 ARG A O 1
ATOM 614 N N . PHE A 1 77 ? 12.333 -9.942 -4.222 1.00 93.12 77 PHE A N 1
ATOM 615 C CA . PHE A 1 77 ? 11.372 -8.848 -4.262 1.00 93.12 77 PHE A CA 1
ATOM 616 C C . PHE A 1 77 ? 11.679 -7.873 -5.404 1.00 93.12 77 PHE A C 1
ATOM 618 O O . PHE A 1 77 ? 10.780 -7.526 -6.165 1.00 93.12 77 PHE A O 1
ATOM 625 N N . LEU A 1 78 ? 12.941 -7.456 -5.554 1.00 91.75 78 LEU A N 1
ATOM 626 C CA . LEU A 1 78 ? 13.328 -6.541 -6.629 1.00 91.75 78 LEU A CA 1
ATOM 627 C C . LEU A 1 78 ? 13.136 -7.155 -8.022 1.00 91.75 78 LEU A C 1
ATOM 629 O O . LEU A 1 78 ? 12.702 -6.450 -8.931 1.00 91.75 78 LEU A O 1
ATOM 633 N N . ASP A 1 79 ? 13.441 -8.445 -8.187 1.00 92.44 79 ASP A N 1
ATOM 634 C CA . ASP A 1 79 ? 13.233 -9.171 -9.446 1.00 92.44 79 ASP A CA 1
ATOM 635 C C . ASP A 1 79 ? 11.748 -9.314 -9.793 1.00 92.44 79 ASP A C 1
ATOM 637 O O . ASP A 1 79 ? 11.353 -9.081 -10.931 1.00 92.44 79 ASP A O 1
ATOM 641 N N . ASP A 1 80 ? 10.918 -9.681 -8.817 1.00 93.62 80 ASP A N 1
ATOM 642 C CA . ASP A 1 80 ? 9.486 -9.863 -9.027 1.00 93.62 80 ASP A CA 1
ATOM 643 C C . ASP A 1 80 ? 8.805 -8.520 -9.292 1.00 93.62 80 ASP A C 1
ATOM 645 O O . ASP A 1 80 ? 8.025 -8.408 -10.234 1.00 93.62 80 ASP A O 1
ATOM 649 N N . ASN A 1 81 ? 9.136 -7.477 -8.525 1.00 91.56 81 ASN A N 1
ATOM 650 C CA . ASN A 1 81 ? 8.546 -6.154 -8.704 1.00 91.56 81 ASN A CA 1
ATOM 651 C C . ASN A 1 81 ? 8.943 -5.518 -10.045 1.00 91.56 81 ASN A C 1
ATOM 653 O O . ASN A 1 81 ? 8.114 -4.865 -10.673 1.00 91.56 81 ASN A O 1
ATOM 657 N N . SER A 1 82 ? 10.177 -5.724 -10.526 1.00 92.50 82 SER A N 1
ATOM 658 C CA . SER A 1 82 ? 10.612 -5.133 -11.798 1.00 92.50 82 SER A CA 1
ATOM 659 C C . SER A 1 82 ? 9.865 -5.685 -13.015 1.00 92.50 82 SER A C 1
ATOM 661 O O . SER A 1 82 ? 9.710 -4.963 -13.998 1.00 92.50 82 SER A O 1
ATOM 663 N N . ARG A 1 83 ? 9.337 -6.916 -12.941 1.00 93.31 83 ARG A N 1
ATOM 664 C CA . ARG A 1 83 ? 8.510 -7.526 -14.000 1.00 93.31 83 ARG A CA 1
ATOM 665 C C . ARG A 1 83 ? 7.155 -6.840 -14.177 1.00 93.31 83 ARG A C 1
ATOM 667 O O . ARG A 1 83 ? 6.563 -6.947 -15.247 1.00 93.31 83 ARG A O 1
ATOM 674 N N . TRP A 1 84 ? 6.674 -6.132 -13.156 1.00 94.69 84 TRP A N 1
ATOM 675 C CA . TRP A 1 84 ? 5.373 -5.453 -13.160 1.00 94.69 84 TRP A CA 1
ATOM 676 C C . TRP A 1 84 ? 5.469 -3.950 -13.424 1.00 94.69 84 TRP A C 1
ATOM 678 O O . TRP A 1 84 ? 4.449 -3.269 -13.407 1.00 94.69 84 TRP A O 1
ATOM 688 N N . ILE A 1 85 ? 6.667 -3.419 -13.667 1.00 93.75 85 ILE A N 1
ATOM 689 C CA . ILE A 1 85 ? 6.857 -2.015 -14.032 1.00 93.75 85 ILE A CA 1
ATOM 690 C C . ILE A 1 85 ? 6.745 -1.880 -15.552 1.00 93.75 85 ILE A C 1
ATOM 692 O O . ILE A 1 85 ? 7.360 -2.642 -16.297 1.00 93.75 85 ILE A O 1
ATOM 696 N N . ARG A 1 86 ? 5.968 -0.899 -16.007 1.00 95.00 86 ARG A N 1
ATOM 697 C CA . ARG A 1 86 ? 5.793 -0.529 -17.415 1.00 95.00 86 ARG A CA 1
ATOM 698 C C . ARG A 1 86 ? 6.478 0.811 -17.650 1.00 95.00 86 ARG A C 1
ATOM 700 O O . ARG A 1 86 ? 6.332 1.735 -16.847 1.00 95.00 86 ARG A O 1
ATOM 707 N N . LEU A 1 87 ? 7.277 0.900 -18.706 1.00 93.75 87 LEU A N 1
ATOM 708 C CA . LEU A 1 87 ? 8.147 2.046 -18.986 1.00 93.75 87 LEU A CA 1
ATOM 709 C C . LEU A 1 87 ? 7.528 3.046 -19.966 1.00 93.75 87 LEU A C 1
ATOM 711 O O . LEU A 1 87 ? 8.049 4.149 -20.109 1.00 93.75 87 LEU A O 1
ATOM 715 N N . SER A 1 88 ? 6.436 2.684 -20.636 1.00 92.50 88 SER A N 1
ATOM 716 C CA . SER A 1 88 ? 5.673 3.583 -21.499 1.00 92.50 88 SER A CA 1
ATOM 717 C C . SER A 1 88 ? 4.177 3.285 -21.426 1.00 92.50 88 SER A C 1
ATOM 719 O O . SER A 1 88 ? 3.766 2.180 -21.069 1.00 92.50 88 SER A O 1
ATOM 721 N N . GLU A 1 89 ? 3.357 4.272 -21.794 1.00 92.75 89 GLU A N 1
ATOM 722 C CA . GLU A 1 89 ? 1.910 4.079 -21.941 1.00 92.75 89 GLU A CA 1
ATOM 723 C C . GLU A 1 89 ? 1.586 3.019 -23.000 1.00 92.75 89 GLU A C 1
ATOM 725 O O . GLU A 1 89 ? 0.671 2.230 -22.807 1.00 92.75 89 GLU A O 1
ATOM 730 N N . GLU A 1 90 ? 2.358 2.959 -24.090 1.00 94.69 90 GLU A N 1
ATOM 731 C CA . GLU A 1 90 ? 2.194 1.944 -25.137 1.00 94.69 90 GLU A CA 1
ATOM 732 C C . GLU A 1 90 ? 2.386 0.525 -24.582 1.00 94.69 90 GLU A C 1
ATOM 734 O O . GLU A 1 90 ? 1.512 -0.318 -24.762 1.00 94.69 90 GLU A O 1
ATOM 739 N N . GLU A 1 91 ? 3.475 0.283 -23.837 1.00 94.31 91 GLU A N 1
ATOM 740 C CA . GLU A 1 91 ? 3.728 -1.006 -23.175 1.00 94.31 91 GLU A CA 1
ATOM 741 C C . GLU A 1 91 ? 2.615 -1.337 -22.173 1.00 94.31 91 GLU A C 1
ATOM 743 O O . GLU A 1 91 ? 2.133 -2.464 -22.118 1.00 94.31 91 GLU A O 1
ATOM 748 N N . TRP A 1 92 ? 2.168 -0.351 -21.393 1.00 95.25 92 TRP A N 1
ATOM 749 C CA . TRP A 1 92 ? 1.108 -0.557 -20.409 1.00 95.25 92 TRP A CA 1
ATOM 750 C C . TRP A 1 92 ? -0.242 -0.909 -21.050 1.00 95.25 92 TRP A C 1
ATOM 752 O O . TRP A 1 92 ? -0.956 -1.782 -20.553 1.00 95.25 92 TRP A O 1
ATOM 762 N N . MET A 1 93 ? -0.586 -0.264 -22.167 1.00 94.31 93 MET A N 1
ATOM 763 C CA . MET A 1 93 ? -1.828 -0.513 -22.903 1.00 94.31 93 MET A CA 1
ATOM 764 C C . MET A 1 93 ? -1.812 -1.842 -23.669 1.00 94.31 93 MET A C 1
ATOM 766 O O . MET A 1 93 ? -2.879 -2.442 -23.844 1.00 94.31 93 MET A O 1
ATOM 770 N N . ASP A 1 94 ? -0.637 -2.301 -24.108 1.00 96.69 94 ASP A N 1
ATOM 771 C CA . ASP A 1 94 ? -0.461 -3.595 -24.774 1.00 96.69 94 ASP A CA 1
ATOM 772 C C . ASP A 1 94 ? -0.548 -4.762 -23.776 1.00 96.69 94 ASP A C 1
ATOM 774 O O . ASP A 1 94 ? -1.385 -5.653 -23.935 1.00 96.69 94 ASP A O 1
ATOM 778 N N . GLU A 1 95 ? 0.228 -4.702 -22.686 1.00 95.38 95 GLU A N 1
ATOM 779 C CA . GLU A 1 95 ? 0.294 -5.760 -21.664 1.00 95.38 95 GLU A CA 1
ATOM 780 C C . GLU A 1 95 ? -0.967 -5.814 -20.778 1.00 95.38 95 GLU A C 1
ATOM 782 O O . GLU A 1 95 ? -1.368 -6.878 -20.301 1.00 95.38 95 GLU A O 1
ATOM 787 N N . LYS A 1 96 ? -1.646 -4.670 -20.584 1.00 94.81 96 LYS A N 1
ATOM 788 C CA . LYS A 1 96 ? -2.894 -4.525 -19.798 1.00 94.81 96 LYS A CA 1
ATOM 789 C C . LYS A 1 96 ? -2.778 -4.974 -18.339 1.00 94.81 96 LYS A C 1
ATOM 791 O O . LYS A 1 96 ? -3.767 -5.361 -17.711 1.00 94.81 96 LYS A O 1
ATOM 796 N N . ASP A 1 97 ? -1.579 -4.883 -17.787 1.00 94.88 97 ASP A N 1
ATOM 797 C CA . ASP A 1 97 ? -1.251 -5.242 -16.416 1.00 94.88 97 ASP A CA 1
ATOM 798 C C . ASP A 1 97 ? -0.110 -4.364 -15.865 1.00 94.88 97 ASP A C 1
ATOM 800 O O . ASP A 1 97 ? 0.395 -3.456 -16.528 1.00 94.88 97 ASP A O 1
ATOM 804 N N . GLY A 1 98 ? 0.301 -4.622 -14.623 1.00 94.00 98 GLY A N 1
ATOM 805 C CA . GLY A 1 98 ? 1.400 -3.892 -13.997 1.00 94.00 98 GLY A CA 1
ATOM 806 C C . GLY A 1 98 ? 1.076 -2.430 -13.676 1.00 94.00 98 GLY A C 1
ATOM 807 O O . GLY A 1 98 ? -0.083 -2.011 -13.611 1.00 94.00 98 GLY A O 1
ATOM 808 N N . ILE A 1 99 ? 2.133 -1.668 -13.405 1.00 92.94 99 ILE A N 1
ATOM 809 C CA . ILE A 1 99 ? 2.075 -0.260 -13.024 1.00 92.94 99 ILE A CA 1
ATOM 810 C C . ILE A 1 99 ? 2.917 0.587 -13.974 1.00 92.94 99 ILE A C 1
ATOM 812 O O . ILE A 1 99 ? 4.048 0.222 -14.303 1.00 92.94 99 ILE A O 1
ATOM 816 N N . LEU A 1 100 ? 2.388 1.737 -14.382 1.00 91.31 100 LEU A N 1
ATOM 817 C CA . LEU A 1 100 ? 3.146 2.703 -15.162 1.00 91.31 100 LEU A CA 1
ATOM 818 C C . LEU A 1 100 ? 4.155 3.414 -14.251 1.00 91.31 100 LEU A C 1
ATOM 820 O O . LEU A 1 100 ? 3.788 3.973 -13.218 1.00 91.31 100 LEU A O 1
ATOM 824 N N . LEU A 1 101 ? 5.439 3.378 -14.616 1.00 87.75 101 LEU A N 1
ATOM 825 C CA . LEU A 1 101 ? 6.519 3.914 -13.783 1.00 87.75 101 LEU A CA 1
ATOM 826 C C . LEU A 1 101 ? 6.341 5.411 -13.489 1.00 87.75 101 LEU A C 1
ATOM 828 O O . LEU A 1 101 ? 6.547 5.845 -12.356 1.00 87.75 101 LEU A O 1
ATOM 832 N N . SER A 1 102 ? 5.925 6.180 -14.496 1.00 83.50 102 SER A N 1
ATOM 833 C CA . SER A 1 102 ? 5.746 7.633 -14.406 1.00 83.50 102 SER A CA 1
ATOM 834 C C . SER A 1 102 ? 4.593 8.064 -13.498 1.00 83.50 102 SER A C 1
ATOM 836 O O . SER A 1 102 ? 4.625 9.178 -12.989 1.00 83.50 102 SER A O 1
ATOM 838 N N . ASP A 1 103 ? 3.615 7.193 -13.235 1.00 83.81 103 ASP A N 1
ATOM 839 C CA . ASP A 1 103 ? 2.498 7.487 -12.320 1.00 83.81 103 ASP A CA 1
ATOM 840 C C . ASP A 1 103 ? 2.891 7.345 -10.841 1.00 83.81 103 ASP A C 1
ATOM 842 O O . ASP A 1 103 ? 2.114 7.674 -9.938 1.00 83.81 103 ASP A O 1
ATOM 846 N N . HIS A 1 104 ? 4.070 6.783 -10.570 1.00 77.38 104 HIS A N 1
ATOM 847 C CA . HIS A 1 104 ? 4.468 6.378 -9.225 1.00 77.38 104 HIS A CA 1
ATOM 848 C C . HIS A 1 104 ? 5.820 6.915 -8.779 1.00 77.38 104 HIS A C 1
ATOM 850 O O . HIS A 1 104 ? 6.065 6.948 -7.575 1.00 77.38 104 HIS A O 1
ATOM 856 N N . LEU A 1 105 ? 6.697 7.302 -9.706 1.00 74.75 105 LEU A N 1
ATOM 857 C CA . LEU A 1 105 ? 8.028 7.798 -9.386 1.00 74.75 105 LEU A CA 1
ATOM 858 C C . LEU A 1 105 ? 8.393 8.988 -10.267 1.00 74.75 105 LEU A C 1
ATOM 860 O O . LEU A 1 105 ? 8.366 8.904 -11.494 1.00 74.75 105 LEU A O 1
ATOM 864 N N . GLU A 1 106 ? 8.843 10.063 -9.626 1.00 73.00 106 GLU A N 1
ATOM 865 C CA . GLU A 1 106 ? 9.600 11.103 -10.310 1.00 73.00 106 GLU A CA 1
ATOM 866 C C . GLU A 1 106 ? 10.990 10.552 -10.642 1.00 73.00 106 GLU A C 1
ATOM 868 O O . GLU A 1 106 ? 11.804 10.256 -9.762 1.00 73.00 106 GLU A O 1
ATOM 873 N N . LEU A 1 107 ? 11.255 10.359 -11.932 1.00 74.81 107 LEU A N 1
ATOM 874 C CA . LEU A 1 107 ? 12.534 9.839 -12.391 1.00 74.81 107 LEU A CA 1
ATOM 875 C C . LEU A 1 107 ? 13.559 10.972 -12.518 1.00 74.81 107 LEU A C 1
ATOM 877 O O . LEU A 1 107 ? 13.224 12.054 -12.995 1.00 74.81 107 LEU A O 1
ATOM 881 N N . PRO A 1 108 ? 14.830 10.748 -12.146 1.00 79.38 108 PRO A N 1
ATOM 882 C CA . PRO A 1 108 ? 15.878 11.722 -12.404 1.00 79.38 108 PRO A CA 1
ATOM 883 C C . PRO A 1 108 ? 16.233 11.753 -13.895 1.00 79.38 108 PRO A C 1
ATOM 885 O O . PRO A 1 108 ? 16.151 10.743 -14.599 1.00 79.38 108 PRO A O 1
ATOM 888 N N . SER A 1 109 ? 16.723 12.896 -14.372 1.00 79.25 109 SER A N 1
ATOM 889 C CA . SER A 1 109 ? 17.302 12.992 -15.715 1.00 79.25 109 SER A CA 1
ATOM 890 C C . SER A 1 109 ? 18.471 12.010 -15.899 1.00 79.25 109 SER A C 1
ATOM 892 O O . SER A 1 109 ? 19.297 11.883 -14.989 1.00 79.25 109 SER A O 1
ATOM 894 N N . PRO A 1 110 ? 18.569 11.289 -17.040 1.00 85.31 110 PRO A N 1
ATOM 895 C CA . PRO A 1 110 ? 17.778 11.431 -18.274 1.00 85.31 110 PRO A CA 1
ATOM 896 C C . PRO A 1 110 ? 16.553 10.497 -18.385 1.00 85.31 110 PRO A C 1
ATOM 898 O O . PRO A 1 110 ? 16.005 10.355 -19.481 1.00 85.31 110 PRO A O 1
ATOM 901 N N . PHE A 1 111 ? 16.175 9.800 -17.309 1.00 85.31 111 PHE A N 1
ATOM 902 C CA . PHE A 1 111 ? 15.062 8.840 -17.305 1.00 85.31 111 PHE A CA 1
ATOM 903 C C . PHE A 1 111 ? 13.688 9.524 -17.241 1.00 85.31 111 PHE A C 1
ATOM 905 O O . PHE A 1 111 ? 12.704 8.924 -17.654 1.00 85.31 111 PHE A O 1
ATOM 912 N N . ASP A 1 112 ? 13.631 10.777 -16.784 1.00 82.69 112 ASP A N 1
ATOM 913 C CA . ASP A 1 112 ? 12.452 11.655 -16.841 1.00 82.69 112 ASP A CA 1
ATOM 914 C C . ASP A 1 112 ? 11.892 11.823 -18.263 1.00 82.69 112 ASP A C 1
ATOM 916 O O . ASP A 1 112 ? 10.682 11.835 -18.468 1.00 82.69 112 ASP A O 1
ATOM 920 N N . ARG A 1 113 ? 12.778 11.941 -19.257 1.00 85.69 113 ARG A N 1
ATOM 921 C CA . ARG A 1 113 ? 12.424 12.159 -20.669 1.00 85.69 113 ARG A CA 1
ATOM 922 C C . ARG A 1 113 ? 12.148 10.871 -21.424 1.00 85.69 113 ARG A C 1
ATOM 924 O O . ARG A 1 113 ? 11.441 10.891 -22.424 1.00 85.69 113 ARG A O 1
ATOM 931 N N . ASP A 1 114 ? 12.791 9.789 -21.007 1.00 87.69 114 ASP A N 1
ATOM 932 C CA . ASP A 1 114 ? 12.685 8.487 -21.652 1.00 87.69 114 ASP A CA 1
ATOM 933 C C . ASP A 1 114 ? 12.884 7.371 -20.614 1.00 87.69 114 ASP A C 1
ATOM 935 O O . ASP A 1 114 ? 14.012 6.888 -20.417 1.00 87.69 114 ASP A O 1
ATOM 939 N N . PRO A 1 115 ? 11.797 6.946 -19.941 1.00 87.62 115 PRO A N 1
ATOM 940 C CA . PRO A 1 115 ? 11.860 5.894 -18.933 1.00 87.62 115 PRO A CA 1
ATOM 941 C C . PRO A 1 115 ? 12.305 4.550 -19.517 1.00 87.62 115 PRO A C 1
ATOM 943 O O . PRO A 1 115 ? 12.846 3.713 -18.791 1.00 87.62 115 PRO A O 1
ATOM 946 N N . THR A 1 116 ? 12.171 4.336 -20.833 1.00 89.31 116 THR A N 1
ATOM 947 C CA . THR A 1 116 ? 12.581 3.083 -21.489 1.00 89.31 116 THR A CA 1
ATOM 948 C C . THR A 1 116 ? 14.083 2.814 -21.347 1.00 89.31 116 THR A C 1
ATOM 950 O O . THR A 1 116 ? 14.515 1.657 -21.330 1.00 89.31 116 THR A O 1
ATOM 953 N N . LYS A 1 117 ? 14.895 3.854 -21.104 1.00 88.25 117 LYS A N 1
ATOM 954 C CA . LYS A 1 117 ? 16.326 3.725 -20.780 1.00 88.25 117 LYS A CA 1
ATOM 955 C C . LYS A 1 117 ? 16.586 2.969 -19.477 1.00 88.25 117 LYS A C 1
ATOM 957 O O . LYS A 1 117 ? 17.663 2.395 -19.314 1.00 88.25 117 LYS A O 1
ATOM 962 N N . ALA A 1 118 ? 15.615 2.904 -18.566 1.00 86.00 118 ALA A N 1
ATOM 963 C CA . ALA A 1 118 ? 15.718 2.127 -17.334 1.00 86.00 118 ALA A CA 1
ATOM 964 C C . ALA A 1 118 ? 15.531 0.612 -17.555 1.00 86.00 118 ALA A C 1
ATOM 966 O O . ALA A 1 118 ? 15.774 -0.171 -16.637 1.00 86.00 118 ALA A O 1
ATOM 967 N N . LYS A 1 119 ? 15.165 0.154 -18.764 1.00 88.12 119 LYS A N 1
ATOM 968 C CA . LYS A 1 119 ? 14.851 -1.261 -19.048 1.00 88.12 119 LYS A CA 1
ATOM 969 C C . LYS A 1 119 ? 15.964 -2.229 -18.654 1.00 88.12 119 LYS A C 1
ATOM 971 O O . LYS A 1 119 ? 15.690 -3.274 -18.072 1.00 88.12 119 LYS A O 1
ATOM 976 N N . SER A 1 120 ? 17.223 -1.893 -18.942 1.00 87.31 120 SER A N 1
ATOM 977 C CA . SER A 1 120 ? 18.362 -2.747 -18.567 1.00 87.31 120 SER A CA 1
ATOM 978 C C . SER A 1 120 ? 18.574 -2.800 -17.048 1.00 87.31 120 SER A C 1
ATOM 980 O O . SER A 1 120 ? 18.911 -3.852 -16.505 1.00 87.31 120 SER A O 1
ATOM 982 N N . ILE A 1 121 ? 18.317 -1.687 -16.352 1.00 86.69 121 ILE A N 1
ATOM 983 C CA . ILE A 1 121 ? 18.396 -1.595 -14.888 1.00 86.69 121 ILE A CA 1
ATOM 984 C C . ILE A 1 121 ? 17.308 -2.476 -14.264 1.00 86.69 121 ILE A C 1
ATOM 986 O O . ILE A 1 121 ? 17.614 -3.313 -13.419 1.00 86.69 121 ILE A O 1
ATOM 990 N N . LEU A 1 122 ? 16.064 -2.364 -14.741 1.00 86.69 122 LEU A N 1
ATOM 991 C CA . LEU A 1 122 ? 14.937 -3.171 -14.261 1.00 86.69 122 LEU A CA 1
ATOM 992 C C . LEU A 1 122 ? 15.126 -4.670 -14.518 1.00 86.69 122 LEU A C 1
ATOM 994 O O . LEU A 1 122 ? 14.885 -5.479 -13.622 1.00 86.69 122 LEU A O 1
ATOM 998 N N . LYS A 1 123 ? 15.634 -5.055 -15.696 1.00 88.38 123 LYS A N 1
ATOM 999 C CA . LYS A 1 123 ? 15.957 -6.460 -16.009 1.00 88.38 123 LYS A CA 1
ATOM 1000 C C . LYS A 1 123 ? 16.982 -7.071 -15.054 1.00 88.38 123 LYS A C 1
ATOM 1002 O O . LYS A 1 123 ? 16.989 -8.282 -14.860 1.00 88.38 123 LYS A O 1
ATOM 1007 N N . ASN A 1 124 ? 17.840 -6.242 -14.465 1.00 89.94 124 ASN A N 1
ATOM 1008 C CA . ASN A 1 124 ? 18.889 -6.655 -13.541 1.00 89.94 124 ASN A CA 1
ATOM 1009 C C . ASN A 1 124 ? 18.597 -6.232 -12.091 1.00 89.94 124 ASN A C 1
ATOM 1011 O O . ASN A 1 124 ? 19.501 -6.270 -11.256 1.00 89.94 124 ASN A O 1
ATOM 1015 N N . ALA A 1 125 ? 17.350 -5.864 -11.767 1.00 89.19 125 ALA A N 1
ATOM 1016 C CA . ALA A 1 125 ? 16.975 -5.298 -10.470 1.00 89.19 125 ALA A CA 1
ATOM 1017 C C . ALA A 1 125 ? 17.368 -6.184 -9.278 1.00 89.19 125 ALA A C 1
ATOM 1019 O O . ALA A 1 125 ? 17.786 -5.668 -8.244 1.00 89.19 125 ALA A O 1
ATOM 1020 N N . ARG A 1 126 ? 17.343 -7.515 -9.438 1.00 90.69 126 ARG A N 1
ATOM 1021 C CA . ARG A 1 126 ? 17.800 -8.471 -8.413 1.00 90.69 126 ARG A CA 1
ATOM 1022 C C . ARG A 1 126 ? 19.216 -8.187 -7.904 1.00 90.69 126 ARG A C 1
ATOM 1024 O O . ARG A 1 126 ? 19.497 -8.369 -6.725 1.00 90.69 126 ARG A O 1
ATOM 1031 N N . PHE A 1 127 ? 20.105 -7.735 -8.792 1.00 90.88 127 PHE A N 1
ATOM 1032 C CA . PHE A 1 127 ? 21.502 -7.456 -8.471 1.00 90.88 127 PHE A CA 1
ATOM 1033 C C . PHE A 1 127 ? 21.675 -6.099 -7.797 1.00 90.88 127 PHE A C 1
ATOM 1035 O O . PHE A 1 127 ? 22.770 -5.804 -7.346 1.00 90.88 127 PHE A O 1
ATOM 1042 N N . LEU A 1 128 ? 20.623 -5.282 -7.714 1.00 86.31 128 LEU A N 1
ATOM 1043 C CA . LEU A 1 128 ? 20.630 -3.984 -7.046 1.00 86.31 128 LEU A CA 1
ATOM 1044 C C . LEU A 1 128 ? 20.227 -4.083 -5.570 1.00 86.31 128 LEU A C 1
ATOM 1046 O O . LEU A 1 128 ? 20.235 -3.069 -4.879 1.00 86.31 128 LEU A O 1
ATOM 1050 N N . SER A 1 129 ? 19.924 -5.277 -5.049 1.00 88.25 129 SER A N 1
ATOM 1051 C CA . SER A 1 129 ? 19.540 -5.470 -3.641 1.00 88.25 129 SER A CA 1
ATOM 1052 C C . SER A 1 129 ? 20.610 -5.008 -2.649 1.00 88.25 129 SER A C 1
ATOM 1054 O O . SER A 1 129 ? 20.282 -4.530 -1.562 1.00 88.25 129 SER A O 1
ATOM 1056 N N . PHE A 1 130 ? 21.893 -5.043 -3.037 1.00 86.19 130 PHE A N 1
ATOM 1057 C CA . PHE A 1 130 ? 22.977 -4.481 -2.224 1.00 86.19 130 PHE A CA 1
ATOM 1058 C C . PHE A 1 130 ? 22.787 -2.973 -1.967 1.00 86.19 130 PHE A C 1
ATOM 1060 O O . PHE A 1 130 ? 23.202 -2.476 -0.918 1.00 86.19 130 PHE A O 1
ATOM 1067 N N . LEU A 1 131 ? 22.106 -2.247 -2.869 1.00 81.44 131 LEU A N 1
ATOM 1068 C CA . LEU A 1 131 ? 21.779 -0.831 -2.679 1.00 81.44 131 LEU A CA 1
ATOM 1069 C C . LEU A 1 131 ? 20.821 -0.616 -1.492 1.00 81.44 131 LEU A C 1
ATOM 1071 O O . LEU A 1 131 ? 20.882 0.415 -0.816 1.00 81.44 131 LEU A O 1
ATOM 1075 N N . GLY A 1 132 ? 19.983 -1.609 -1.174 1.00 76.88 132 GLY A N 1
ATOM 1076 C CA . GLY A 1 132 ? 19.140 -1.613 0.023 1.00 76.88 132 GLY A CA 1
ATOM 1077 C C . GLY A 1 132 ? 19.953 -1.507 1.321 1.00 76.88 132 GLY A C 1
ATOM 1078 O O . GLY A 1 132 ? 19.559 -0.793 2.245 1.00 76.88 132 GLY A O 1
ATOM 1079 N N . TYR A 1 133 ? 21.142 -2.119 1.372 1.00 78.31 133 TYR A N 1
ATOM 1080 C CA . TYR A 1 133 ? 22.035 -2.076 2.540 1.00 78.31 133 TYR A CA 1
ATOM 1081 C C . TYR A 1 133 ? 22.739 -0.726 2.712 1.00 78.31 133 TYR A C 1
ATOM 1083 O O . TYR A 1 133 ? 23.033 -0.327 3.839 1.00 78.31 133 TYR A O 1
ATOM 1091 N N . ILE A 1 134 ? 22.932 0.028 1.626 1.00 82.94 134 ILE A N 1
ATOM 1092 C CA . ILE A 1 134 ? 23.436 1.411 1.671 1.00 82.94 134 ILE A CA 1
ATOM 1093 C C . ILE A 1 134 ? 22.308 2.449 1.745 1.00 82.94 134 ILE A C 1
ATOM 1095 O O . ILE A 1 134 ? 22.525 3.624 1.461 1.00 82.94 134 ILE A O 1
ATOM 1099 N N . LYS A 1 135 ? 21.118 2.036 2.205 1.00 75.50 135 LYS A N 1
ATOM 1100 C CA . LYS A 1 135 ? 19.977 2.907 2.527 1.00 75.50 135 LYS A CA 1
ATOM 1101 C C . LYS A 1 135 ? 19.238 3.500 1.316 1.00 75.50 135 LYS A C 1
ATOM 1103 O O . LYS A 1 135 ? 18.450 4.421 1.519 1.00 75.50 135 LYS A O 1
ATOM 1108 N N . ALA A 1 136 ? 19.394 2.958 0.104 1.00 74.69 136 ALA A N 1
ATOM 1109 C CA . ALA A 1 136 ? 18.652 3.434 -1.073 1.00 74.69 136 ALA A CA 1
ATOM 1110 C C . ALA A 1 136 ? 17.120 3.325 -0.902 1.00 74.69 136 ALA A C 1
ATOM 1112 O O . ALA A 1 136 ? 16.385 4.207 -1.332 1.00 74.69 136 ALA A O 1
ATOM 1113 N N . GLY A 1 137 ? 16.637 2.312 -0.171 1.00 77.75 137 GLY A N 1
ATOM 1114 C CA . GLY A 1 137 ? 15.212 2.161 0.153 1.00 77.75 137 GLY A CA 1
ATOM 1115 C C . GLY A 1 137 ? 14.655 3.198 1.141 1.00 77.75 137 GLY A C 1
ATOM 1116 O O . GLY A 1 137 ? 13.447 3.252 1.340 1.00 77.75 137 GLY A O 1
ATOM 1117 N N . LYS A 1 138 ? 15.487 4.043 1.776 1.00 84.81 138 LYS A N 1
ATOM 1118 C CA . LYS A 1 138 ? 15.012 4.987 2.807 1.00 84.81 138 LYS A CA 1
ATOM 1119 C C . LYS A 1 138 ? 14.126 6.100 2.270 1.00 84.81 138 LYS A C 1
ATOM 1121 O O . LYS A 1 138 ? 13.246 6.545 3.000 1.00 84.81 138 LYS A O 1
ATOM 1126 N N . ILE A 1 139 ? 14.395 6.572 1.056 1.00 84.31 139 ILE A N 1
ATOM 1127 C CA . ILE A 1 139 ? 13.625 7.652 0.429 1.00 84.31 139 ILE A CA 1
ATOM 1128 C C . ILE A 1 139 ? 12.182 7.185 0.179 1.00 84.31 139 ILE A C 1
ATOM 1130 O O . ILE A 1 139 ? 11.294 7.728 0.840 1.00 84.31 139 ILE A O 1
ATOM 1134 N N . PRO A 1 140 ? 11.937 6.119 -0.615 1.00 84.81 140 PRO A N 1
ATOM 1135 C CA . PRO A 1 140 ? 10.572 5.638 -0.841 1.00 84.81 140 PRO A CA 1
ATOM 1136 C C . PRO A 1 140 ? 9.899 5.169 0.458 1.00 84.81 140 PRO A C 1
ATOM 1138 O O . PRO A 1 140 ? 8.710 5.396 0.667 1.00 84.81 140 PRO A O 1
ATOM 1141 N N . ALA A 1 141 ? 10.659 4.586 1.394 1.00 90.25 141 ALA A N 1
ATOM 1142 C CA . ALA A 1 141 ? 10.122 4.202 2.697 1.00 90.25 141 ALA A CA 1
ATOM 1143 C C . ALA A 1 141 ? 9.628 5.402 3.520 1.00 90.25 141 ALA A C 1
ATOM 1145 O O . ALA A 1 141 ? 8.635 5.287 4.236 1.00 90.25 141 ALA A O 1
ATOM 1146 N N . LYS A 1 142 ? 10.315 6.550 3.452 1.00 91.69 142 LYS A N 1
ATOM 1147 C CA . LYS A 1 142 ? 9.929 7.764 4.182 1.00 91.69 142 LYS A CA 1
ATOM 1148 C C . LYS A 1 142 ? 8.655 8.381 3.608 1.00 91.69 142 LYS A C 1
ATOM 1150 O O . LYS A 1 142 ? 7.811 8.800 4.393 1.00 91.69 142 LYS A O 1
ATOM 1155 N N . GLU A 1 143 ? 8.515 8.420 2.287 1.00 89.31 143 GLU A N 1
ATOM 1156 C CA . GLU A 1 143 ? 7.314 8.937 1.616 1.00 89.31 143 GLU A CA 1
ATOM 1157 C C . GLU A 1 143 ? 6.084 8.094 1.956 1.00 89.31 143 GLU A C 1
ATOM 1159 O O . GLU A 1 143 ? 5.100 8.621 2.473 1.00 89.31 143 GLU A O 1
ATOM 1164 N N . ILE A 1 144 ? 6.172 6.771 1.791 1.00 90.75 144 ILE A N 1
ATOM 1165 C CA . ILE A 1 144 ? 5.057 5.866 2.104 1.00 90.75 144 ILE A CA 1
ATOM 1166 C C . ILE A 1 144 ? 4.717 5.916 3.602 1.00 90.75 144 ILE A C 1
ATOM 1168 O O . ILE A 1 144 ? 3.550 5.984 3.980 1.00 90.75 144 ILE A O 1
ATOM 1172 N N . SER A 1 145 ? 5.726 5.951 4.477 1.00 94.81 145 SER A N 1
ATOM 1173 C CA . SER A 1 145 ? 5.524 6.122 5.922 1.00 94.81 145 SER A CA 1
ATOM 1174 C C . SER A 1 145 ? 4.821 7.443 6.258 1.00 94.81 145 SER A C 1
ATOM 1176 O O . SER A 1 145 ? 3.920 7.466 7.096 1.00 94.81 145 SER A O 1
ATOM 1178 N N . ALA A 1 146 ? 5.176 8.543 5.589 1.00 93.19 146 ALA A N 1
ATOM 1179 C CA . ALA A 1 146 ? 4.508 9.826 5.779 1.00 93.19 146 ALA A CA 1
ATOM 1180 C C . ALA A 1 146 ? 3.032 9.763 5.363 1.00 93.19 146 ALA A C 1
ATOM 1182 O O . ALA A 1 146 ? 2.183 10.246 6.109 1.00 93.19 146 ALA A O 1
ATOM 1183 N N . GLN A 1 147 ? 2.712 9.101 4.247 1.00 92.25 147 GLN A N 1
ATOM 1184 C CA . GLN A 1 147 ? 1.323 8.887 3.827 1.00 92.25 147 GLN A CA 1
ATOM 1185 C C . GLN A 1 147 ? 0.525 8.096 4.867 1.00 92.25 147 GLN A C 1
ATOM 1187 O O . GLN A 1 147 ? -0.582 8.493 5.223 1.00 92.25 147 GLN A O 1
ATOM 1192 N N . VAL A 1 148 ? 1.097 7.020 5.418 1.00 94.81 148 VAL A N 1
ATOM 1193 C CA . VAL A 1 148 ? 0.459 6.243 6.495 1.00 94.81 148 VAL A CA 1
ATOM 1194 C C . VAL A 1 148 ? 0.222 7.118 7.727 1.00 94.81 148 VAL A C 1
ATOM 1196 O O . VAL A 1 148 ? -0.895 7.159 8.245 1.00 94.81 148 VAL A O 1
ATOM 1199 N N . ARG A 1 149 ? 1.240 7.867 8.167 1.00 94.94 149 ARG A N 1
ATOM 1200 C CA . ARG A 1 149 ? 1.164 8.733 9.355 1.00 94.94 149 ARG A CA 1
ATOM 1201 C C . ARG A 1 149 ? 0.093 9.820 9.201 1.00 94.94 149 ARG A C 1
ATOM 1203 O O . ARG A 1 149 ? -0.685 10.072 10.126 1.00 94.94 149 ARG A O 1
ATOM 1210 N N . ASN A 1 150 ? 0.032 10.422 8.016 1.00 92.94 150 ASN A N 1
ATOM 1211 C CA . ASN A 1 150 ? -0.829 11.563 7.710 1.00 92.94 150 ASN A CA 1
ATOM 1212 C C . ASN A 1 150 ? -2.219 11.166 7.197 1.00 92.94 150 ASN A C 1
ATOM 1214 O O . ASN A 1 150 ? -3.080 12.033 7.074 1.00 92.94 150 ASN A O 1
ATOM 1218 N N . SER A 1 151 ? -2.466 9.880 6.930 1.00 93.56 151 SER A N 1
ATOM 1219 C CA . SER A 1 151 ? -3.785 9.391 6.523 1.00 93.56 151 SER A CA 1
ATOM 1220 C C . SER A 1 151 ? -4.871 9.783 7.541 1.00 93.56 151 SER A C 1
ATOM 1222 O O . SER A 1 151 ? -4.615 9.761 8.749 1.00 93.56 151 SER A O 1
ATOM 1224 N N . PRO A 1 152 ? -6.094 10.136 7.110 1.00 93.56 152 PRO A N 1
ATOM 1225 C CA . PRO A 1 152 ? -7.160 10.518 8.037 1.00 93.56 152 PRO A CA 1
ATOM 1226 C C . PRO A 1 152 ? -7.618 9.336 8.905 1.00 93.56 152 PRO A C 1
ATOM 1228 O O . PRO A 1 152 ? -7.958 9.520 10.071 1.00 93.56 152 PRO A O 1
ATOM 1231 N N . VAL A 1 153 ? -7.577 8.118 8.360 1.00 94.81 153 VAL A N 1
ATOM 1232 C CA . VAL A 1 153 ? -7.867 6.867 9.064 1.00 94.81 153 VAL A CA 1
ATOM 1233 C C . VAL A 1 153 ? -7.115 5.717 8.395 1.00 94.81 153 VAL A C 1
ATOM 1235 O O . VAL A 1 153 ? -6.940 5.714 7.175 1.00 94.81 153 VAL A O 1
ATOM 1238 N N . LEU A 1 154 ? -6.728 4.713 9.178 1.00 95.50 154 LEU A N 1
ATOM 1239 C CA . LEU A 1 154 ? -6.316 3.404 8.679 1.00 95.50 154 LEU A CA 1
ATOM 1240 C C . LEU A 1 154 ? -7.386 2.375 9.052 1.00 95.50 154 LEU A C 1
ATOM 1242 O O . LEU A 1 154 ? -7.834 2.323 10.196 1.00 95.50 154 LEU A O 1
ATOM 1246 N N . ILE A 1 155 ? -7.783 1.542 8.092 1.00 95.94 155 ILE A N 1
ATOM 1247 C CA . ILE A 1 155 ? -8.682 0.406 8.323 1.00 95.94 155 ILE A CA 1
ATOM 1248 C C . ILE A 1 155 ? -7.867 -0.864 8.105 1.00 95.94 155 ILE A C 1
ATOM 1250 O O . ILE A 1 155 ? -7.497 -1.180 6.974 1.00 95.94 155 ILE A O 1
ATOM 1254 N N . LEU A 1 156 ? -7.567 -1.585 9.184 1.00 95.31 156 LEU A N 1
ATOM 1255 C CA . LEU A 1 156 ? -6.865 -2.863 9.106 1.00 95.31 156 LEU A CA 1
ATOM 1256 C C . LEU A 1 156 ? -7.887 -3.995 9.021 1.00 95.31 156 LEU A C 1
ATOM 1258 O O . LEU A 1 156 ? -8.779 -4.099 9.864 1.00 95.31 156 LEU A O 1
ATOM 1262 N N . ILE A 1 157 ? -7.728 -4.857 8.020 1.00 94.19 157 ILE A N 1
ATOM 1263 C CA . ILE A 1 157 ? -8.520 -6.077 7.858 1.00 94.19 157 ILE A CA 1
ATOM 1264 C C . ILE A 1 157 ? -7.636 -7.244 8.281 1.00 94.19 157 ILE A C 1
ATOM 1266 O O . ILE A 1 157 ? -6.614 -7.507 7.647 1.00 94.19 157 ILE A O 1
ATOM 1270 N N . VAL A 1 158 ? -8.005 -7.927 9.362 1.00 93.94 158 VAL A N 1
ATOM 1271 C CA . VAL A 1 158 ? -7.221 -9.043 9.909 1.00 93.94 158 VAL A CA 1
ATOM 1272 C C . VAL A 1 158 ? -8.067 -10.301 10.024 1.00 93.94 158 VAL A C 1
ATOM 1274 O O . VAL A 1 158 ? -9.274 -10.230 10.246 1.00 93.94 158 VAL A O 1
ATOM 1277 N N . MET A 1 159 ? -7.426 -11.460 9.897 1.00 91.81 159 MET A N 1
ATOM 1278 C CA . MET A 1 159 ? -8.078 -12.753 10.089 1.00 91.81 159 MET A CA 1
ATOM 1279 C C . MET A 1 159 ? -8.124 -13.113 11.579 1.00 91.81 159 MET A C 1
ATOM 1281 O O . MET A 1 159 ? -7.110 -13.061 12.277 1.00 91.81 159 MET A O 1
ATOM 1285 N N . ASP A 1 160 ? -9.297 -13.499 12.075 1.00 87.81 160 ASP A N 1
ATOM 1286 C CA . ASP A 1 160 ? -9.477 -14.045 13.416 1.00 87.81 160 ASP A CA 1
ATOM 1287 C C . ASP A 1 160 ? -9.187 -15.547 13.418 1.00 87.81 160 ASP A C 1
ATOM 1289 O O . ASP A 1 160 ? -10.051 -16.374 13.143 1.00 87.81 160 ASP A O 1
ATOM 1293 N N . HIS A 1 161 ? -7.952 -15.905 13.758 1.00 85.06 161 HIS A N 1
ATOM 1294 C CA . HIS A 1 161 ? -7.532 -17.303 13.858 1.00 85.06 161 HIS A CA 1
ATOM 1295 C C . HIS A 1 161 ? -7.968 -17.997 15.163 1.00 85.06 161 HIS A C 1
ATOM 1297 O O . HIS A 1 161 ? -7.693 -19.189 15.330 1.00 85.06 161 HIS A O 1
ATOM 1303 N N . GLN A 1 162 ? -8.611 -17.278 16.095 1.00 82.62 162 GLN A N 1
ATOM 1304 C CA . GLN A 1 162 ? -9.098 -17.841 17.361 1.00 82.62 162 GLN A CA 1
ATOM 1305 C C . GLN A 1 162 ? -10.540 -18.344 17.265 1.00 82.62 162 GLN A C 1
ATOM 1307 O O . GLN A 1 162 ? -10.900 -19.290 17.963 1.00 82.62 162 GLN A O 1
ATOM 1312 N N . ARG A 1 163 ? -11.356 -17.750 16.387 1.00 69.44 163 ARG A N 1
ATOM 1313 C CA . ARG A 1 163 ? -12.666 -18.290 16.008 1.00 69.44 163 ARG A CA 1
ATOM 1314 C C . ARG A 1 163 ? -12.461 -19.435 15.014 1.00 69.44 163 ARG A C 1
ATOM 1316 O O . ARG A 1 163 ? -12.339 -19.202 13.815 1.00 69.44 163 ARG A O 1
ATOM 1323 N N . ARG A 1 164 ? -12.350 -20.657 15.537 1.00 58.66 164 ARG A N 1
ATOM 1324 C CA . ARG A 1 164 ? -12.423 -21.904 14.763 1.00 58.66 164 ARG A CA 1
ATOM 1325 C C . ARG A 1 164 ? -13.824 -22.484 14.830 1.00 58.66 164 ARG A C 1
ATOM 1327 O O . ARG A 1 164 ? -14.417 -22.402 15.928 1.00 58.66 164 ARG A O 1
#

Radius of gyration: 19.41 Å; chains: 1; bounding box: 48×39×43 Å

Secondary structure (DSSP, 8-state):
--HHHHHHH-----SPPPSPPPPHHHHHHHHHHHHTS--GGG---EEEEEE-SHHHHHHHHHHHHHHHHHHTT-HHHHHHHHTTEESSHHHHHHH--SEEGGGT--PPTTTTT-GGGGHHHHHTGGGGTHHHHTTTTHHHHHHHHHHHHH-S-EEEEEE-SS--

InterPro domains:
  IPR000415 Nitroreductase-like [G3DSA:3.40.109.10] (1-164)
  IPR000415 Nitroreductase-like [SSF55469] (1-163)
  IPR029479 Nitroreductase [PF00881] (7-81)

pLDDT: mean 90.67, std 6.32, range [58.66, 98.25]

Sequence (164 aa):
MDLLTAIHQRRSHRGDFESKPICQEHLDQLIEAARWAPSPFNVQPWKLLIVADPESKSVIADLTQSAIIEQFKDARFLDDNSRWIRLSEEEWMDEKDGILLSDHLELPSPFDRDPTKAKSILKNARFLSFLGYIKAGKIPAKEISAQVRNSPVLILIVMDHQRR

Organism: NCBI:txid408172